Protein AF-A0A6P2AAX1-F1 (afdb_monomer_lite)

Foldseek 3Di:
DDDDDPQVKDFADPVLLVVLVVVLVVLPDPWDWDADPVRDIDTDDPVRSVVVNVVSVCNNVRHIDTDDDPPPPCPLCNVCVVVVHDSVVSVVVVVVVVVD

Secondary structure (DSSP, 8-state):
---------B---HHHHHHHHHHHTT---S--EEE-TTS-EEEPPHHHHHHHHHHHHHHHTT--B----TT----HHHHHHHTTS-HHHHHHHHHHHTT-

pLDDT: mean 80.63, std 15.03, range [31.41, 95.31]

Sequence (100 aa):
MSSLSHHNLIIPTAQEAEEARTLLSNLHGEQIHIQTESGVTFSLSATAITGLKNLLLQINQGNAISITLISAELTTDKAAELLNVSRPYLITLLEQGLKS

Structure (mmCIF, N/CA/C/O backbone):
data_AF-A0A6P2AAX1-F1
#
_entry.id   AF-A0A6P2AAX1-F1
#
loop_
_atom_site.group_PDB
_atom_site.id
_atom_site.type_symbol
_atom_site.label_atom_id
_atom_site.label_alt_id
_atom_site.label_comp_id
_atom_site.label_asym_id
_atom_site.label_entity_id
_atom_site.label_seq_id
_atom_site.pdbx_PDB_ins_code
_atom_site.Cartn_x
_atom_site.Cartn_y
_atom_site.Cartn_z
_atom_site.occupancy
_atom_site.B_iso_or_equiv
_atom_site.auth_seq_id
_atom_site.auth_comp_id
_atom_site.auth_asym_id
_atom_site.auth_atom_id
_atom_site.pdbx_PDB_model_num
ATOM 1 N N . MET A 1 1 ? 22.491 -20.151 -3.820 1.00 36.50 1 MET A N 1
ATOM 2 C CA . MET A 1 1 ? 22.599 -18.886 -3.059 1.00 36.50 1 MET A CA 1
ATOM 3 C C . MET A 1 1 ? 22.175 -17.792 -4.027 1.00 36.50 1 MET A C 1
ATOM 5 O O . MET A 1 1 ? 22.747 -17.758 -5.098 1.00 36.50 1 MET A O 1
ATOM 9 N N . SER A 1 2 ? 21.137 -16.990 -3.842 1.00 31.41 2 SER A N 1
ATOM 10 C CA . SER A 1 2 ? 20.308 -16.708 -2.678 1.00 31.41 2 SER A CA 1
ATOM 11 C C . SER A 1 2 ? 18.893 -16.391 -3.168 1.00 31.41 2 SER A C 1
ATOM 13 O O . SER A 1 2 ? 18.716 -15.747 -4.196 1.00 31.41 2 SER A O 1
ATOM 15 N N . SER A 1 3 ? 17.910 -16.886 -2.421 1.00 44.12 3 SER A N 1
ATOM 16 C CA . SER A 1 3 ? 16.516 -16.435 -2.437 1.00 44.12 3 SER A CA 1
ATOM 17 C C . SER A 1 3 ? 16.455 -14.915 -2.267 1.00 44.12 3 SER A C 1
ATOM 19 O O . SER A 1 3 ? 17.251 -14.414 -1.478 1.00 44.12 3 SER A O 1
ATOM 21 N N . LEU A 1 4 ? 15.561 -14.216 -2.985 1.00 41.28 4 LEU A N 1
ATOM 22 C CA . LEU A 1 4 ? 14.856 -12.989 -2.553 1.00 41.28 4 LEU A CA 1
ATOM 23 C C . LEU A 1 4 ? 14.069 -12.364 -3.723 1.00 41.28 4 LEU A C 1
ATOM 25 O O . LEU A 1 4 ? 14.538 -11.451 -4.397 1.00 41.28 4 LEU A O 1
ATOM 29 N N . SER A 1 5 ? 12.841 -12.833 -3.949 1.00 42.88 5 SER A N 1
ATOM 30 C CA . SER A 1 5 ? 11.767 -12.066 -4.607 1.00 42.88 5 SER A CA 1
ATOM 31 C C . SER A 1 5 ? 10.409 -12.616 -4.165 1.00 42.88 5 SER A C 1
ATOM 33 O O . SER A 1 5 ? 9.579 -13.019 -4.975 1.00 42.88 5 SER A O 1
ATOM 35 N N . HIS A 1 6 ? 10.179 -12.664 -2.850 1.00 47.75 6 HIS A N 1
ATOM 36 C CA . HIS A 1 6 ? 8.820 -12.826 -2.340 1.00 47.75 6 HIS A CA 1
ATOM 37 C C . HIS A 1 6 ? 8.077 -11.523 -2.638 1.00 47.75 6 HIS A C 1
ATOM 39 O O . HIS A 1 6 ? 8.195 -10.547 -1.899 1.00 47.75 6 HIS A O 1
ATOM 45 N N . HIS A 1 7 ? 7.366 -11.482 -3.763 1.00 55.25 7 HIS A N 1
ATOM 46 C CA . HIS A 1 7 ? 6.352 -10.465 -3.995 1.00 55.25 7 HIS A CA 1
ATOM 47 C C . HIS A 1 7 ? 5.354 -10.594 -2.847 1.00 55.25 7 HIS A C 1
ATOM 49 O O . HIS A 1 7 ? 4.691 -11.622 -2.720 1.00 55.25 7 HIS A O 1
ATOM 55 N N . ASN A 1 8 ? 5.311 -9.598 -1.962 1.00 65.94 8 ASN A N 1
ATOM 56 C CA . ASN A 1 8 ? 4.431 -9.622 -0.802 1.00 65.94 8 ASN A CA 1
ATOM 57 C C . ASN A 1 8 ? 3.011 -9.294 -1.283 1.00 65.94 8 ASN A C 1
ATOM 59 O O . ASN A 1 8 ? 2.574 -8.144 -1.242 1.00 65.94 8 ASN A O 1
ATOM 63 N N . LEU A 1 9 ? 2.361 -10.293 -1.881 1.00 80.06 9 LEU A N 1
ATOM 64 C CA . LEU A 1 9 ? 0.979 -10.231 -2.325 1.00 80.06 9 LEU A CA 1
ATOM 65 C C . LEU A 1 9 ? 0.085 -10.358 -1.094 1.00 80.06 9 LEU A C 1
ATOM 67 O O . LEU A 1 9 ? 0.106 -11.375 -0.405 1.00 80.06 9 LEU A O 1
ATOM 71 N N . ILE A 1 10 ? -0.698 -9.321 -0.831 1.00 87.25 10 ILE A N 1
ATOM 72 C CA . ILE A 1 10 ? -1.684 -9.289 0.242 1.00 87.25 10 ILE A CA 1
ATOM 73 C C . ILE A 1 10 ? -3.045 -9.545 -0.399 1.00 87.25 10 ILE A C 1
ATOM 75 O O . ILE A 1 10 ? -3.437 -8.833 -1.324 1.00 87.25 10 ILE A O 1
ATOM 79 N N . ILE A 1 11 ? -3.751 -10.568 0.078 1.00 91.25 11 ILE A N 1
ATOM 80 C CA . ILE A 1 11 ? -5.109 -10.898 -0.361 1.00 91.25 11 ILE A CA 1
ATOM 81 C C . ILE A 1 11 ? -6.049 -10.536 0.789 1.00 91.25 11 ILE A C 1
ATOM 83 O O . ILE A 1 11 ? -6.040 -11.243 1.796 1.00 91.25 11 ILE A O 1
ATOM 87 N N . PRO A 1 12 ? -6.833 -9.453 0.662 1.00 91.00 12 PRO A N 1
ATOM 88 C CA . PRO A 1 12 ? -7.779 -9.061 1.693 1.00 91.00 12 PRO A CA 1
ATOM 89 C C . PRO A 1 12 ? -8.854 -10.118 1.928 1.00 91.00 12 PRO A C 1
ATOM 91 O O . PRO A 1 12 ? -9.450 -10.659 0.994 1.00 91.00 12 PRO A O 1
ATOM 94 N N . THR A 1 13 ? -9.148 -10.364 3.193 1.00 94.88 13 THR A N 1
ATOM 95 C CA . THR A 1 13 ? -10.331 -11.089 3.644 1.00 94.88 13 THR A CA 1
ATOM 96 C C . THR A 1 13 ? -11.566 -10.182 3.625 1.00 94.88 13 THR A C 1
ATOM 98 O O . THR A 1 13 ? -11.473 -8.953 3.610 1.00 94.88 13 THR A O 1
ATOM 101 N N . ALA A 1 14 ? -12.760 -10.780 3.680 1.00 93.62 14 ALA A N 1
ATOM 102 C CA . ALA A 1 14 ? -14.010 -10.021 3.769 1.00 93.62 14 ALA A CA 1
ATOM 103 C C . ALA A 1 14 ? -14.089 -9.148 5.039 1.00 93.62 14 ALA A C 1
ATOM 105 O O . ALA A 1 14 ? -14.676 -8.069 5.002 1.00 93.62 14 ALA A O 1
ATOM 106 N N . GLN A 1 15 ? -13.480 -9.596 6.144 1.00 94.81 15 GLN A N 1
ATOM 107 C CA . GLN A 1 15 ? -13.404 -8.817 7.379 1.00 94.81 15 GLN A CA 1
ATOM 108 C C . GLN A 1 15 ? -12.522 -7.574 7.197 1.00 94.81 15 GLN A C 1
ATOM 110 O O . GLN A 1 15 ? -12.938 -6.473 7.540 1.00 94.81 15 GLN A O 1
ATOM 115 N N . GLU A 1 16 ? -11.341 -7.723 6.596 1.00 93.44 16 GLU A N 1
ATOM 116 C CA . GLU A 1 16 ? -10.440 -6.592 6.336 1.00 93.44 16 GLU A CA 1
ATOM 117 C C . GLU A 1 16 ? -11.057 -5.575 5.361 1.00 93.44 16 GLU A C 1
ATOM 119 O O . GLU A 1 16 ? -10.864 -4.370 5.523 1.00 93.44 16 GLU A O 1
ATOM 124 N N . ALA A 1 17 ? -11.843 -6.029 4.378 1.00 93.69 17 ALA A N 1
ATOM 125 C CA . ALA A 1 17 ? -12.588 -5.143 3.479 1.00 93.69 17 ALA A CA 1
ATOM 126 C C . ALA A 1 17 ? -13.625 -4.285 4.229 1.00 93.69 17 ALA A C 1
ATOM 128 O O . ALA A 1 17 ? -13.744 -3.081 3.989 1.00 93.69 17 ALA A O 1
ATOM 129 N N . GLU A 1 18 ? -14.342 -4.888 5.178 1.00 93.62 18 GLU A N 1
ATOM 130 C CA . GLU A 1 18 ? -15.316 -4.209 6.037 1.00 93.62 18 GLU A CA 1
ATOM 131 C C . GLU A 1 18 ? -14.646 -3.178 6.965 1.00 93.62 18 GLU A C 1
ATOM 133 O O . GLU A 1 18 ? -15.087 -2.027 7.066 1.00 93.62 18 GLU A O 1
ATOM 138 N N . GLU A 1 19 ? -13.534 -3.561 7.592 1.00 93.75 19 GLU A N 1
ATOM 139 C CA . GLU A 1 19 ? -12.723 -2.668 8.422 1.00 93.75 19 GLU A CA 1
ATOM 140 C C . GLU A 1 19 ? -12.200 -1.480 7.601 1.00 93.75 19 GLU A C 1
ATOM 142 O O . GLU A 1 19 ? -12.341 -0.323 8.011 1.00 93.75 19 GLU A O 1
ATOM 147 N N . ALA A 1 20 ? -11.687 -1.735 6.394 1.00 92.75 20 ALA A N 1
ATOM 148 C CA . ALA A 1 20 ? -11.220 -0.693 5.488 1.00 92.75 20 ALA A CA 1
ATOM 149 C C . ALA A 1 20 ? -12.333 0.291 5.100 1.00 92.75 20 ALA A C 1
ATOM 151 O O . ALA A 1 20 ? -12.077 1.496 5.040 1.00 92.75 20 ALA A O 1
ATOM 152 N N . ARG A 1 21 ? -13.574 -0.177 4.897 1.00 91.81 21 ARG A N 1
ATOM 153 C CA . ARG A 1 21 ? -14.720 0.712 4.647 1.00 91.81 21 ARG A CA 1
ATOM 154 C C . ARG A 1 21 ? -14.948 1.678 5.805 1.00 91.81 21 ARG A C 1
ATOM 156 O O . ARG A 1 21 ? -15.104 2.878 5.579 1.00 91.81 21 ARG A O 1
ATOM 163 N N . THR A 1 22 ? -14.940 1.153 7.027 1.00 91.62 22 THR A N 1
ATOM 164 C CA . THR A 1 22 ? -15.154 1.938 8.250 1.00 91.62 22 THR A CA 1
ATOM 165 C C . THR A 1 22 ? -14.038 2.962 8.455 1.00 91.62 22 THR A C 1
ATOM 167 O O . THR A 1 22 ? -14.290 4.104 8.838 1.00 91.62 22 THR A O 1
ATOM 170 N N . LEU A 1 23 ? -12.792 2.588 8.160 1.00 90.25 23 LEU A N 1
ATOM 171 C CA . LEU A 1 23 ? -11.666 3.516 8.205 1.00 90.25 23 LEU A CA 1
ATOM 172 C C . LEU A 1 23 ? -11.819 4.618 7.150 1.00 90.25 23 LEU A C 1
ATOM 174 O O . LEU A 1 23 ? -11.723 5.795 7.487 1.00 90.25 23 LEU A O 1
ATOM 178 N N . LEU A 1 24 ? -12.130 4.276 5.896 1.00 89.19 24 LEU A N 1
ATOM 179 C CA . LEU A 1 24 ? -12.288 5.250 4.808 1.00 89.19 24 LEU A CA 1
ATOM 180 C C . LEU A 1 24 ? -13.342 6.323 5.110 1.00 89.19 24 LEU A C 1
ATOM 182 O O . LEU A 1 24 ? -13.090 7.495 4.832 1.00 89.19 24 LEU A O 1
ATOM 186 N N . SER A 1 25 ? -14.475 5.955 5.717 1.00 87.88 25 SER A N 1
ATOM 187 C CA . SER A 1 25 ? -15.523 6.910 6.112 1.00 87.88 25 SER A CA 1
ATOM 188 C C . SER A 1 25 ? -15.142 7.816 7.283 1.00 87.88 25 SER A C 1
ATOM 190 O O . SER A 1 25 ? -15.848 8.774 7.563 1.00 87.88 25 SER A O 1
ATOM 192 N N . ASN A 1 26 ? -14.052 7.522 7.992 1.00 85.38 26 ASN A N 1
ATOM 193 C CA . ASN A 1 26 ? -13.558 8.332 9.107 1.00 85.38 26 ASN A CA 1
ATOM 194 C C . ASN A 1 26 ? -12.299 9.136 8.732 1.00 85.38 26 ASN A C 1
ATOM 196 O O . ASN A 1 26 ? -11.902 10.054 9.449 1.00 85.38 26 ASN A O 1
ATOM 200 N N . LEU A 1 27 ? -11.685 8.851 7.578 1.00 79.56 27 LEU A N 1
ATOM 201 C CA . LEU A 1 27 ? -10.465 9.495 7.079 1.00 79.56 27 LEU A CA 1
ATOM 202 C C . LEU A 1 27 ? -10.727 10.846 6.376 1.00 79.56 27 LEU A C 1
ATOM 204 O O . LEU A 1 27 ? -10.209 11.122 5.285 1.00 79.56 27 LEU A O 1
ATOM 208 N N . HIS A 1 28 ? -11.508 11.715 7.022 1.00 67.19 28 HIS A N 1
ATOM 209 C CA . HIS A 1 28 ? -11.872 13.049 6.523 1.00 67.19 28 HIS A CA 1
ATOM 210 C C . HIS A 1 28 ? -10.966 14.191 7.024 1.00 67.19 28 HIS A C 1
ATOM 212 O O . HIS A 1 28 ? -11.179 15.340 6.648 1.00 67.19 28 HIS A O 1
ATOM 218 N N . GLY A 1 29 ? -9.947 13.898 7.838 1.00 63.31 29 GLY A N 1
ATOM 219 C CA . GLY A 1 29 ? -9.038 14.902 8.406 1.00 63.31 29 GLY A CA 1
ATOM 220 C C . GLY A 1 29 ? -7.806 15.219 7.548 1.00 63.31 29 GLY A C 1
ATOM 221 O O . GLY A 1 29 ? -7.279 14.351 6.851 1.00 63.31 29 GLY A O 1
ATOM 222 N N . GLU A 1 30 ? -7.319 16.461 7.650 1.00 68.06 30 GLU A N 1
ATOM 223 C CA . GLU A 1 30 ? -6.034 16.919 7.085 1.00 68.06 30 GLU A CA 1
ATOM 224 C C . GLU A 1 30 ? -4.812 16.354 7.830 1.00 68.06 30 GLU A C 1
ATOM 226 O O . GLU A 1 30 ? -3.729 16.266 7.253 1.00 68.06 30 GLU A O 1
ATOM 231 N N . GLN A 1 31 ? -4.973 15.941 9.094 1.00 76.12 31 GLN A N 1
ATOM 232 C CA . GLN A 1 31 ? -3.896 15.397 9.923 1.00 76.12 31 GLN A CA 1
ATOM 233 C C . GLN A 1 31 ? -4.267 14.014 10.459 1.00 76.12 31 GLN A C 1
ATOM 235 O O . GLN A 1 31 ? -5.231 13.860 11.207 1.00 76.12 31 GLN A O 1
ATOM 240 N N . ILE A 1 32 ? -3.484 13.006 10.067 1.00 85.25 32 ILE A N 1
ATOM 241 C CA . ILE A 1 32 ? -3.556 11.649 10.615 1.00 85.25 32 ILE A CA 1
ATOM 242 C C . ILE A 1 32 ? -2.363 11.448 11.541 1.00 85.25 32 ILE A C 1
ATOM 244 O O . ILE A 1 32 ? -1.214 11.657 11.138 1.00 85.25 32 ILE A O 1
ATOM 248 N N . HIS A 1 33 ? -2.649 10.999 12.758 1.00 86.56 33 HIS A N 1
ATOM 249 C CA . HIS A 1 33 ? -1.647 10.587 13.728 1.00 86.56 33 HIS A CA 1
ATOM 250 C C . HIS A 1 33 ? -1.649 9.067 13.866 1.00 86.56 33 HIS A C 1
ATOM 252 O O . HIS A 1 33 ? -2.710 8.451 13.954 1.00 86.56 33 HIS A O 1
ATOM 258 N N . ILE A 1 34 ? -0.460 8.472 13.899 1.00 86.25 34 ILE A N 1
ATOM 259 C CA . ILE A 1 34 ? -0.276 7.072 14.276 1.00 86.25 34 ILE A CA 1
ATOM 260 C C . ILE A 1 34 ? 0.264 7.052 15.696 1.00 86.25 34 ILE A C 1
ATOM 262 O O . ILE A 1 34 ? 1.271 7.700 15.979 1.00 86.25 34 ILE A O 1
ATOM 266 N N . GLN A 1 35 ? -0.400 6.292 16.561 1.00 91.25 35 GLN A N 1
ATOM 267 C CA . GLN A 1 35 ? 0.072 5.989 17.902 1.00 91.25 35 GLN A CA 1
ATOM 268 C C . GLN A 1 35 ? 0.589 4.550 17.926 1.00 91.25 35 GLN A C 1
ATOM 270 O O . GLN A 1 35 ? -0.117 3.622 17.537 1.00 91.25 35 GLN A O 1
ATOM 275 N N . THR A 1 36 ? 1.831 4.364 18.363 1.00 89.50 36 THR A N 1
ATOM 276 C CA . THR A 1 36 ? 2.394 3.029 18.582 1.00 89.50 36 THR A CA 1
ATOM 277 C C . THR A 1 36 ? 1.916 2.456 19.913 1.00 89.50 36 THR A C 1
ATOM 279 O O . THR A 1 36 ? 1.510 3.197 20.810 1.00 89.50 36 THR A O 1
ATOM 282 N N . GLU A 1 37 ? 2.038 1.140 20.094 1.00 90.50 37 GLU A N 1
ATOM 283 C CA . GLU A 1 37 ? 1.758 0.486 21.384 1.00 90.50 37 GLU A CA 1
ATOM 284 C C . GLU A 1 37 ? 2.611 1.055 22.530 1.00 90.50 37 GLU A C 1
ATOM 286 O O . GLU A 1 37 ? 2.196 1.069 23.684 1.00 90.50 37 GLU A O 1
ATOM 291 N N . SER A 1 38 ? 3.787 1.599 22.208 1.00 89.31 38 SER A N 1
ATOM 292 C CA . SER A 1 38 ? 4.681 2.269 23.157 1.00 89.31 38 SER A CA 1
ATOM 293 C C . SER A 1 38 ? 4.230 3.690 23.534 1.00 89.31 38 SER A C 1
ATOM 295 O O . SER A 1 38 ? 4.922 4.361 24.296 1.00 89.31 38 SER A O 1
ATOM 297 N N . GLY A 1 39 ? 3.116 4.183 22.981 1.00 90.88 39 GLY A N 1
ATOM 298 C CA . GLY A 1 39 ? 2.578 5.525 23.224 1.00 90.88 39 GLY A CA 1
ATOM 299 C C . GLY A 1 39 ? 3.217 6.640 22.389 1.00 90.88 39 GLY A C 1
ATOM 300 O O . GLY A 1 39 ? 2.853 7.805 22.543 1.00 90.88 39 GLY A O 1
ATOM 301 N N . VAL A 1 40 ? 4.149 6.318 21.487 1.00 92.06 40 VAL A N 1
ATOM 302 C CA . VAL A 1 40 ? 4.772 7.315 20.606 1.00 92.06 40 VAL A CA 1
ATOM 303 C C . VAL A 1 40 ? 3.782 7.701 19.517 1.00 92.06 40 VAL A C 1
ATOM 305 O O . VAL A 1 40 ? 3.247 6.834 18.831 1.00 92.06 40 VAL A O 1
ATOM 308 N N . THR A 1 41 ? 3.565 9.004 19.347 1.00 89.94 41 THR A N 1
ATOM 309 C CA . THR A 1 41 ? 2.662 9.545 18.329 1.00 89.94 41 THR A CA 1
ATOM 310 C C . THR A 1 41 ? 3.449 10.314 17.277 1.00 89.94 41 THR A C 1
ATOM 312 O O . THR A 1 41 ? 4.262 11.172 17.618 1.00 89.94 41 THR A O 1
ATOM 315 N N . PHE A 1 42 ? 3.197 10.038 16.000 1.00 89.44 42 PHE A N 1
ATOM 316 C CA . PHE A 1 42 ? 3.780 10.780 14.880 1.00 89.44 42 PHE A CA 1
ATOM 317 C C . PHE A 1 42 ? 2.725 11.107 13.823 1.00 89.44 42 PHE A C 1
ATOM 319 O O . PHE A 1 42 ? 1.722 10.405 13.684 1.00 89.44 42 PHE A O 1
ATOM 326 N N . SER A 1 43 ? 2.929 12.207 13.098 1.00 88.38 43 SER A N 1
ATOM 327 C CA . SER A 1 43 ? 2.050 12.628 12.007 1.00 88.38 43 SER A CA 1
ATOM 328 C C . SER A 1 43 ? 2.457 11.980 10.687 1.00 88.38 43 SER A C 1
ATOM 330 O O . SER A 1 43 ? 3.640 11.811 10.384 1.00 88.38 43 SER A O 1
ATOM 332 N N . LEU A 1 44 ? 1.460 11.633 9.878 1.00 87.62 44 LEU A N 1
ATOM 333 C CA . LEU A 1 44 ? 1.686 11.219 8.499 1.00 87.62 44 LEU A CA 1
ATOM 334 C C . LEU A 1 44 ? 1.837 12.436 7.584 1.00 87.62 44 LEU A C 1
ATOM 336 O O . LEU A 1 44 ? 1.134 13.435 7.730 1.00 87.62 44 LEU A O 1
ATOM 340 N N . SER A 1 45 ? 2.727 12.333 6.594 1.00 87.12 45 SER A N 1
ATOM 341 C CA . SER A 1 45 ? 2.806 13.311 5.506 1.00 87.12 45 SER A CA 1
ATOM 342 C C . SER A 1 45 ? 1.591 13.196 4.580 1.00 87.12 45 SER A C 1
ATOM 344 O O . SER A 1 45 ? 1.014 12.118 4.432 1.00 87.12 45 SER A O 1
ATOM 346 N N . ALA A 1 46 ? 1.236 14.277 3.879 1.00 86.12 46 ALA A N 1
ATOM 347 C CA . ALA A 1 46 ? 0.122 14.277 2.922 1.00 86.12 46 ALA A CA 1
ATOM 348 C C . ALA A 1 46 ? 0.242 13.167 1.853 1.00 86.12 46 ALA A C 1
ATOM 350 O O . ALA A 1 46 ? -0.751 12.535 1.479 1.00 86.12 46 ALA A O 1
ATOM 351 N N . THR A 1 47 ? 1.470 12.870 1.411 1.00 85.12 47 THR A N 1
ATOM 352 C CA . THR A 1 47 ? 1.755 11.778 0.469 1.00 85.12 47 THR A CA 1
ATOM 353 C C . THR A 1 47 ? 1.451 10.410 1.078 1.00 85.12 47 THR A C 1
ATOM 355 O O . THR A 1 47 ? 0.804 9.587 0.433 1.00 85.12 47 THR A O 1
ATOM 358 N N . ALA A 1 48 ? 1.860 10.167 2.328 1.00 86.88 48 ALA A N 1
ATOM 359 C CA . ALA A 1 48 ? 1.571 8.915 3.025 1.00 86.88 48 ALA A CA 1
ATOM 360 C C . ALA A 1 48 ? 0.064 8.733 3.267 1.00 86.88 48 ALA A C 1
ATOM 362 O O . ALA A 1 48 ? -0.456 7.638 3.074 1.00 86.88 48 ALA A O 1
ATOM 363 N N . ILE A 1 49 ? 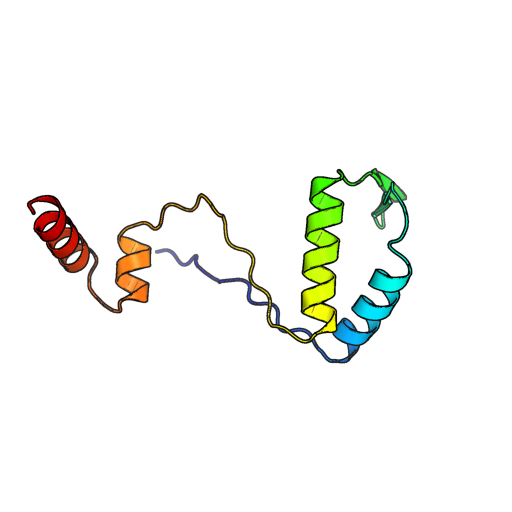-0.650 9.813 3.606 1.00 88.31 49 ILE A N 1
ATOM 364 C CA . ILE A 1 49 ? -2.113 9.807 3.760 1.00 88.31 49 ILE A CA 1
ATOM 365 C C . ILE A 1 49 ? -2.792 9.418 2.443 1.00 88.31 49 ILE A C 1
ATOM 367 O O . ILE A 1 49 ? -3.673 8.560 2.427 1.00 88.31 49 ILE A O 1
ATOM 371 N N . THR A 1 50 ? -2.368 1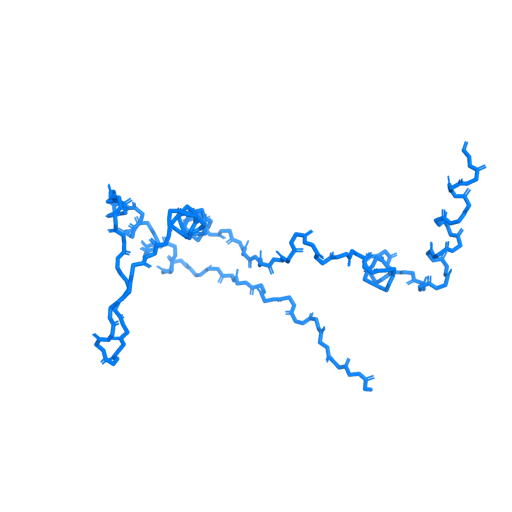0.016 1.329 1.00 88.25 50 THR A N 1
ATOM 372 C CA . THR A 1 50 ? -2.901 9.695 -0.004 1.00 88.25 50 THR A CA 1
ATOM 373 C C . THR A 1 50 ? -2.645 8.234 -0.372 1.00 88.25 50 THR A C 1
ATOM 375 O O . THR A 1 50 ? -3.558 7.536 -0.810 1.00 88.25 50 THR A O 1
ATOM 378 N N . GLY A 1 51 ? -1.421 7.746 -0.145 1.00 89.31 51 GLY A N 1
ATOM 379 C CA . GLY A 1 51 ? -1.061 6.349 -0.386 1.00 89.31 51 GLY A CA 1
ATOM 380 C C . GLY A 1 51 ? -1.898 5.376 0.446 1.00 89.31 51 GLY A C 1
ATOM 381 O O . GLY A 1 51 ? -2.440 4.415 -0.094 1.00 89.31 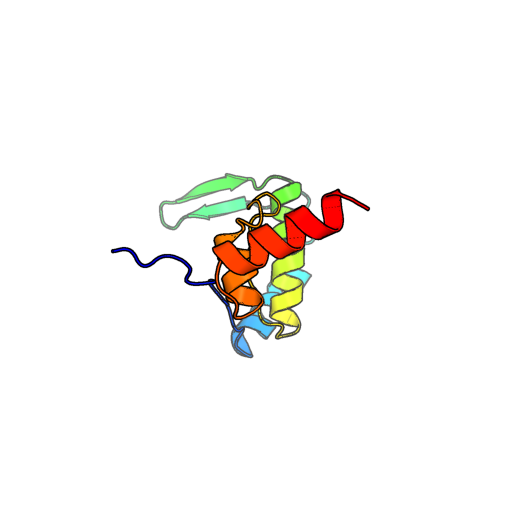51 GLY A O 1
ATOM 382 N N . LEU A 1 52 ? -2.073 5.666 1.738 1.00 89.69 52 LEU A N 1
ATOM 383 C CA . LEU A 1 52 ? -2.893 4.862 2.639 1.00 89.69 52 LEU A CA 1
ATOM 384 C C . LEU A 1 52 ? -4.366 4.841 2.213 1.00 89.69 52 LEU A C 1
ATOM 386 O O . LEU A 1 52 ? -4.971 3.774 2.196 1.00 89.69 52 LEU A O 1
ATOM 390 N N . LYS A 1 53 ? -4.939 5.986 1.814 1.00 91.25 53 LYS A N 1
ATOM 391 C CA . LYS A 1 53 ? -6.316 6.055 1.290 1.00 91.25 53 LYS A CA 1
ATOM 392 C C . LYS A 1 53 ? -6.496 5.169 0.061 1.00 91.25 53 LYS A C 1
ATOM 394 O O . LYS A 1 53 ? -7.459 4.409 -0.007 1.00 91.25 53 LYS A O 1
ATOM 399 N N . ASN A 1 54 ? -5.557 5.230 -0.880 1.00 91.44 54 ASN A N 1
ATOM 400 C CA . ASN A 1 54 ? -5.593 4.394 -2.078 1.00 91.44 54 ASN A CA 1
ATOM 401 C C . ASN A 1 54 ? -5.493 2.906 -1.727 1.00 91.44 54 ASN A C 1
ATOM 403 O O . ASN A 1 54 ? -6.248 2.104 -2.267 1.00 91.44 54 ASN A O 1
ATOM 407 N N . LEU A 1 55 ? -4.605 2.548 -0.797 1.00 92.62 55 LEU A N 1
ATOM 408 C CA . LEU A 1 55 ? -4.445 1.177 -0.321 1.00 92.62 55 LEU A CA 1
ATOM 409 C C . LEU A 1 55 ? -5.732 0.661 0.336 1.00 92.62 55 LEU A C 1
ATOM 411 O O . LEU A 1 55 ? -6.238 -0.385 -0.059 1.00 92.62 55 LEU A O 1
ATOM 415 N N . LEU A 1 56 ? -6.310 1.415 1.273 1.00 93.19 56 LEU A N 1
ATOM 416 C CA . LEU A 1 56 ? -7.563 1.047 1.940 1.00 93.19 56 LEU A CA 1
ATOM 417 C C . LEU A 1 56 ? -8.733 0.933 0.954 1.00 93.19 56 LEU A C 1
ATOM 419 O O . LEU A 1 56 ? -9.588 0.069 1.125 1.00 93.19 56 LEU A O 1
ATOM 423 N N . LEU A 1 57 ? -8.764 1.752 -0.103 1.00 94.75 57 LEU A N 1
ATOM 424 C CA . LEU A 1 57 ? -9.766 1.631 -1.163 1.00 94.75 57 LEU A CA 1
ATOM 425 C C . LEU A 1 57 ? -9.652 0.295 -1.907 1.00 94.75 57 LEU A C 1
ATOM 427 O O . LEU A 1 57 ? -10.679 -0.325 -2.177 1.00 94.75 57 LEU A O 1
ATOM 431 N N . GLN A 1 58 ? -8.431 -0.166 -2.198 1.00 95.19 58 GLN A N 1
ATOM 432 C CA . GLN A 1 58 ? -8.216 -1.484 -2.804 1.00 95.19 58 GLN A CA 1
ATOM 433 C C . GLN A 1 58 ? -8.649 -2.616 -1.859 1.00 95.19 58 GLN A C 1
ATOM 435 O O . GLN A 1 58 ? -9.334 -3.536 -2.301 1.00 95.19 58 GLN A O 1
ATOM 440 N N . ILE A 1 59 ? -8.333 -2.512 -0.560 1.00 95.31 59 ILE A N 1
ATOM 441 C CA . ILE A 1 59 ? -8.758 -3.490 0.460 1.00 95.31 59 ILE A CA 1
ATOM 442 C C . ILE A 1 59 ? -10.286 -3.559 0.550 1.00 95.31 59 ILE A C 1
ATOM 444 O O . ILE A 1 59 ? -10.850 -4.645 0.479 1.00 95.31 59 ILE A O 1
ATOM 448 N N . ASN A 1 60 ? -10.965 -2.411 0.642 1.00 94.75 60 ASN A N 1
ATOM 449 C CA . ASN A 1 60 ? -12.430 -2.319 0.697 1.00 94.75 60 ASN A CA 1
ATOM 450 C C . ASN A 1 60 ? -13.109 -2.971 -0.524 1.00 94.75 60 ASN A C 1
ATOM 452 O O . ASN A 1 60 ? -14.200 -3.521 -0.417 1.00 94.75 60 ASN A O 1
ATOM 456 N N . GLN A 1 61 ? -12.462 -2.935 -1.690 1.00 94.94 61 GLN A N 1
ATOM 457 C CA . GLN A 1 61 ? -12.963 -3.576 -2.909 1.00 94.94 61 G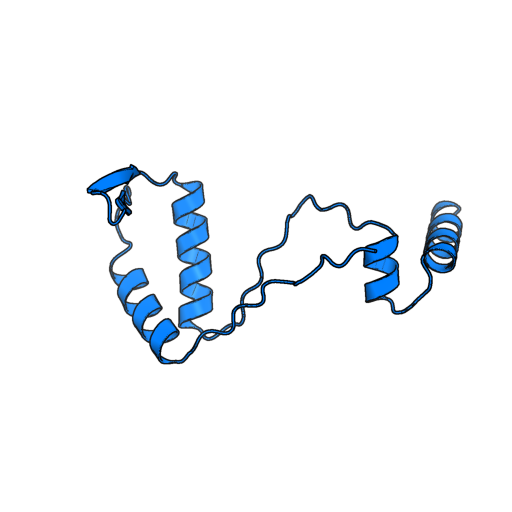LN A CA 1
ATOM 458 C C . GLN A 1 61 ? -12.642 -5.080 -2.988 1.00 94.94 61 GLN A C 1
ATOM 460 O O . GLN A 1 61 ? -13.108 -5.746 -3.908 1.00 94.94 61 GLN A O 1
ATOM 465 N N . GLY A 1 62 ? -11.865 -5.622 -2.043 1.00 93.06 62 GLY A N 1
ATOM 466 C CA . GLY A 1 62 ? -11.391 -7.007 -2.071 1.00 93.06 62 GLY A CA 1
ATOM 467 C C . GLY A 1 62 ? -10.293 -7.255 -3.109 1.00 93.06 62 GLY A C 1
ATOM 468 O O . GLY A 1 62 ? -10.044 -8.401 -3.484 1.00 93.06 62 GLY A O 1
ATOM 469 N N . ASN A 1 63 ? -9.636 -6.200 -3.595 1.00 93.25 63 ASN A N 1
ATOM 470 C CA . ASN A 1 63 ? -8.584 -6.332 -4.595 1.00 93.25 63 ASN A CA 1
ATOM 471 C C . ASN A 1 63 ? -7.295 -6.822 -3.932 1.00 93.25 63 ASN A C 1
ATOM 473 O O . ASN A 1 63 ? -6.894 -6.313 -2.886 1.00 93.25 63 ASN A O 1
ATOM 477 N N . ALA A 1 64 ? -6.608 -7.772 -4.567 1.00 90.62 64 ALA A N 1
ATOM 478 C CA . ALA A 1 64 ? -5.275 -8.176 -4.136 1.00 90.62 64 ALA A CA 1
ATOM 479 C C . ALA A 1 64 ? -4.272 -7.025 -4.337 1.00 90.62 64 ALA A C 1
ATOM 481 O O . ALA A 1 64 ? -4.305 -6.327 -5.353 1.00 90.62 64 ALA A O 1
ATOM 482 N N . ILE A 1 65 ? -3.370 -6.834 -3.374 1.00 90.12 65 ILE A N 1
ATOM 483 C CA . ILE A 1 65 ? -2.446 -5.696 -3.324 1.00 90.12 65 ILE A CA 1
ATOM 484 C C . ILE A 1 65 ? -1.011 -6.199 -3.357 1.00 90.12 65 ILE A C 1
ATOM 486 O O . ILE A 1 65 ? -0.638 -7.121 -2.635 1.00 90.12 65 ILE A O 1
ATOM 490 N N . SER A 1 66 ? -0.180 -5.545 -4.161 1.00 85.44 66 SER A N 1
ATOM 491 C CA . SER A 1 66 ? 1.268 -5.718 -4.136 1.00 85.44 66 SER A CA 1
ATOM 492 C C . SER A 1 66 ? 1.940 -4.351 -4.214 1.00 85.44 66 SER A C 1
ATOM 494 O O . SER A 1 66 ? 1.515 -3.489 -4.984 1.00 85.44 66 SER A O 1
ATOM 496 N N . ILE A 1 67 ? 2.977 -4.142 -3.403 1.00 82.19 67 ILE A N 1
ATOM 497 C CA . ILE A 1 67 ? 3.794 -2.926 -3.429 1.00 82.19 67 ILE A CA 1
ATOM 498 C C . ILE A 1 67 ? 5.087 -3.245 -4.172 1.00 82.19 67 ILE A C 1
ATOM 500 O O . ILE A 1 67 ? 5.831 -4.146 -3.787 1.00 82.19 67 ILE A O 1
ATOM 504 N N . THR A 1 68 ? 5.361 -2.476 -5.220 1.00 74.25 68 THR A N 1
ATOM 505 C CA . THR A 1 68 ? 6.591 -2.561 -6.010 1.00 74.25 68 THR A CA 1
ATOM 506 C C . THR A 1 68 ? 7.277 -1.198 -6.061 1.00 74.25 68 THR A C 1
ATOM 508 O O . THR A 1 68 ? 6.623 -0.157 -5.982 1.00 74.25 68 THR A O 1
ATOM 511 N N . LEU A 1 69 ? 8.606 -1.186 -6.167 1.00 71.88 69 LEU A N 1
ATOM 512 C CA . LEU A 1 69 ? 9.360 0.052 -6.340 1.00 71.88 69 LEU A CA 1
ATOM 513 C C . LEU A 1 69 ? 9.246 0.523 -7.789 1.00 71.88 69 LEU A C 1
ATOM 515 O O . LEU A 1 69 ? 9.625 -0.200 -8.705 1.00 71.88 69 LEU A O 1
ATOM 519 N N . ILE A 1 70 ? 8.808 1.768 -7.980 1.00 65.00 70 ILE A N 1
ATOM 520 C CA . ILE A 1 70 ? 8.719 2.413 -9.304 1.00 65.00 70 ILE A CA 1
ATOM 521 C C . ILE A 1 70 ? 10.100 2.469 -9.984 1.00 65.00 70 ILE A C 1
ATOM 523 O O . ILE A 1 70 ? 10.193 2.374 -11.203 1.00 65.00 70 ILE A O 1
ATOM 527 N N . SER A 1 71 ? 11.169 2.567 -9.188 1.00 55.72 71 SER A N 1
ATOM 528 C CA . SER A 1 71 ? 12.561 2.645 -9.649 1.00 55.72 71 SER A CA 1
ATOM 529 C C . SER A 1 71 ? 13.344 1.351 -9.453 1.00 55.72 71 SER A C 1
ATOM 531 O O . SER A 1 71 ? 14.571 1.376 -9.536 1.00 55.72 71 SER A O 1
ATOM 533 N N . ALA A 1 72 ? 12.686 0.222 -9.164 1.00 51.06 72 ALA A N 1
ATOM 534 C CA . ALA A 1 72 ? 13.344 -1.049 -9.416 1.00 51.06 72 ALA A CA 1
ATOM 535 C C . ALA A 1 72 ? 13.499 -1.125 -10.932 1.00 51.06 72 ALA A C 1
ATOM 537 O O . ALA A 1 72 ? 12.578 -1.552 -11.623 1.00 51.06 72 ALA A O 1
ATOM 538 N N . GLU A 1 73 ? 14.633 -0.638 -11.443 1.00 55.50 73 GLU A N 1
ATOM 539 C CA . GLU A 1 73 ? 15.078 -0.928 -12.796 1.00 55.50 73 GLU A CA 1
ATOM 540 C C . GLU A 1 73 ? 14.745 -2.392 -13.046 1.00 55.50 73 GLU A C 1
ATOM 542 O O . GLU A 1 73 ? 15.118 -3.271 -12.253 1.00 55.50 73 GLU A O 1
ATOM 547 N N . LEU A 1 74 ? 13.937 -2.642 -14.077 1.00 59.38 74 LEU A N 1
ATOM 548 C CA . LEU A 1 74 ? 13.656 -3.998 -14.488 1.00 59.38 74 LEU A CA 1
ATOM 549 C C . LEU A 1 74 ? 14.993 -4.557 -14.955 1.00 59.38 74 LEU A C 1
ATOM 551 O O . LEU A 1 74 ? 15.422 -4.330 -16.085 1.00 59.38 74 LEU A O 1
ATOM 555 N N . THR A 1 75 ? 15.694 -5.226 -14.045 1.00 70.81 75 THR A N 1
ATOM 556 C CA . THR A 1 75 ? 16.950 -5.866 -14.383 1.00 70.81 75 THR A CA 1
ATOM 557 C C . THR A 1 75 ? 16.641 -6.883 -15.473 1.00 70.81 75 THR A C 1
ATOM 559 O O . THR A 1 75 ? 15.579 -7.514 -15.476 1.00 70.81 75 THR A O 1
ATOM 562 N N . THR A 1 76 ? 17.554 -7.050 -16.425 1.00 72.25 76 THR A N 1
ATOM 563 C CA . THR A 1 76 ? 17.402 -8.052 -17.490 1.00 72.25 76 THR A CA 1
ATOM 564 C C . THR A 1 76 ? 17.145 -9.448 -16.925 1.00 72.25 76 THR A C 1
ATOM 566 O O . THR A 1 76 ? 16.477 -10.251 -17.561 1.00 72.25 76 THR A O 1
ATOM 569 N N . ASP A 1 77 ? 17.594 -9.710 -15.700 1.00 68.88 77 ASP A N 1
ATOM 570 C CA . ASP A 1 77 ? 17.272 -10.914 -14.939 1.00 68.88 77 ASP A CA 1
ATOM 571 C C . ASP A 1 77 ? 15.772 -11.051 -14.639 1.00 68.88 77 ASP A C 1
ATOM 573 O O . ASP A 1 77 ? 15.174 -12.069 -14.979 1.00 68.88 77 ASP A O 1
ATOM 577 N N . LYS A 1 78 ? 15.133 -10.010 -14.089 1.00 70.69 78 LYS A N 1
ATOM 578 C CA . LYS A 1 78 ? 13.690 -10.018 -13.794 1.00 70.69 78 LYS A CA 1
ATOM 579 C C . LYS A 1 78 ? 12.836 -10.048 -15.058 1.00 70.69 78 LYS A C 1
ATOM 581 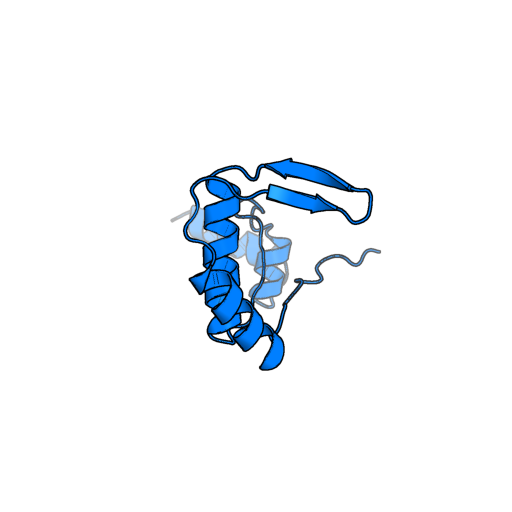O O . LYS A 1 78 ? 11.813 -10.722 -15.100 1.00 70.69 78 LYS A O 1
ATOM 586 N N . ALA A 1 79 ? 13.248 -9.332 -16.101 1.00 77.19 79 ALA A N 1
ATOM 587 C CA . ALA A 1 79 ? 12.555 -9.367 -17.385 1.00 77.19 79 ALA A CA 1
ATOM 588 C C . ALA A 1 79 ? 12.629 -10.755 -18.041 1.00 77.19 79 ALA A C 1
ATOM 590 O O . ALA A 1 79 ? 11.643 -11.221 -18.607 1.00 77.19 79 ALA A O 1
ATOM 591 N N . ALA A 1 80 ? 13.780 -11.427 -17.951 1.00 80.25 80 ALA A N 1
ATOM 592 C CA . ALA A 1 80 ? 13.962 -12.759 -18.513 1.00 80.25 80 ALA A CA 1
ATOM 593 C C . ALA A 1 80 ? 13.127 -13.804 -17.763 1.00 80.25 80 ALA A C 1
ATOM 595 O O . ALA A 1 80 ? 12.498 -14.646 -18.399 1.00 80.25 80 ALA A O 1
ATOM 596 N N . GLU A 1 81 ? 13.047 -13.689 -16.435 1.00 77.69 81 GLU A N 1
ATOM 597 C CA . GLU A 1 81 ? 12.166 -14.506 -15.598 1.00 77.69 81 GLU A CA 1
ATOM 598 C C . GLU A 1 81 ? 10.685 -14.327 -15.979 1.00 77.69 81 GLU A C 1
ATOM 600 O O . GLU A 1 81 ? 10.000 -15.313 -16.243 1.00 77.69 81 GLU A O 1
ATOM 605 N N . LEU A 1 82 ? 10.205 -13.083 -16.106 1.00 80.25 82 LEU A N 1
ATOM 606 C CA . LEU A 1 82 ? 8.818 -12.782 -16.498 1.00 80.25 82 LEU A CA 1
ATOM 607 C C . LEU A 1 82 ? 8.460 -13.281 -17.905 1.00 80.25 82 LEU A C 1
ATOM 609 O O . LEU A 1 82 ? 7.326 -13.686 -18.150 1.00 80.25 82 LEU A O 1
ATOM 613 N N . LEU A 1 83 ? 9.420 -13.247 -18.832 1.00 79.94 83 LEU A N 1
ATOM 614 C CA . LEU A 1 83 ? 9.259 -13.713 -20.212 1.00 79.94 83 LEU A CA 1
ATOM 615 C C . LEU A 1 83 ? 9.611 -15.200 -20.383 1.00 79.94 83 LEU A C 1
ATOM 617 O O . LEU A 1 83 ? 9.613 -15.703 -21.506 1.00 79.94 83 LEU A O 1
ATOM 621 N N . ASN A 1 84 ? 9.907 -15.893 -19.279 1.00 81.94 84 ASN A N 1
ATOM 622 C CA . ASN A 1 84 ? 10.282 -17.302 -19.226 1.00 81.94 84 ASN A CA 1
ATOM 623 C C . ASN A 1 84 ? 11.403 -17.673 -20.221 1.00 81.94 84 ASN A C 1
ATOM 625 O O . ASN A 1 84 ? 11.375 -18.720 -20.875 1.00 81.94 84 ASN A O 1
ATOM 629 N N . VAL A 1 85 ? 12.392 -16.788 -20.346 1.00 84.31 85 VAL A N 1
ATOM 630 C CA . VAL A 1 85 ? 13.565 -16.934 -21.212 1.00 84.31 85 VAL A CA 1
ATOM 631 C C . VAL A 1 85 ? 14.850 -16.812 -20.395 1.00 84.31 85 VAL A C 1
ATOM 633 O O . VAL A 1 85 ? 14.842 -16.401 -19.239 1.00 84.31 85 VAL A O 1
ATOM 636 N N . SER A 1 86 ? 15.995 -17.158 -20.985 1.00 88.62 86 SER A N 1
ATOM 637 C CA . SER A 1 86 ? 17.280 -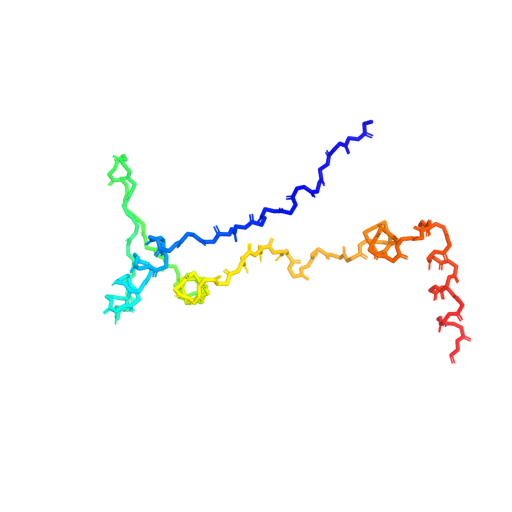16.928 -20.324 1.00 88.62 86 SER A CA 1
ATOM 638 C C . SER A 1 86 ? 17.696 -15.456 -20.431 1.00 88.62 86 SER A C 1
ATOM 640 O O . SER A 1 86 ? 17.469 -14.795 -21.447 1.00 88.62 86 SER A O 1
ATOM 642 N N . ARG A 1 87 ? 18.362 -14.937 -19.394 1.00 86.44 87 ARG A N 1
ATOM 643 C CA . ARG A 1 87 ? 18.905 -13.570 -19.388 1.00 86.44 87 ARG A CA 1
ATOM 644 C C . ARG A 1 87 ? 19.816 -13.273 -20.594 1.00 86.44 87 ARG A C 1
ATOM 646 O O . ARG A 1 87 ? 19.627 -12.219 -21.198 1.00 86.44 87 ARG A O 1
ATOM 653 N N . PRO A 1 88 ? 20.751 -14.161 -21.009 1.00 87.06 88 PRO A N 1
ATOM 654 C CA . PRO A 1 88 ? 21.551 -13.922 -22.212 1.00 87.06 88 PRO A CA 1
ATOM 655 C C . PRO A 1 88 ? 20.694 -13.767 -23.473 1.00 87.06 88 PRO A C 1
ATOM 657 O O . PRO A 1 88 ? 20.950 -12.874 -24.272 1.00 87.06 88 PRO A O 1
ATOM 660 N N . TYR A 1 89 ? 19.647 -14.585 -23.619 1.00 86.25 89 TYR A N 1
ATOM 661 C CA . TYR A 1 89 ? 18.743 -14.518 -24.766 1.00 86.25 89 TYR A CA 1
ATOM 662 C C . TYR A 1 89 ? 17.969 -13.197 -24.809 1.00 86.25 89 TYR A C 1
ATOM 664 O O . TYR A 1 89 ? 17.894 -12.557 -25.856 1.00 86.25 89 TYR A O 1
ATOM 672 N N . LEU A 1 90 ? 17.454 -12.742 -23.664 1.00 84.94 90 LEU A N 1
ATOM 673 C CA . LEU A 1 90 ? 16.768 -11.457 -23.585 1.00 84.94 90 LEU A CA 1
ATOM 674 C C . LEU A 1 90 ? 17.692 -10.279 -23.934 1.00 84.94 90 LEU A C 1
ATOM 676 O O . LEU A 1 90 ? 17.276 -9.373 -24.651 1.00 84.94 90 LEU A O 1
ATOM 680 N N . ILE A 1 91 ? 18.945 -10.296 -23.470 1.00 86.75 91 ILE A N 1
ATOM 681 C CA . ILE A 1 91 ? 19.931 -9.256 -23.807 1.00 86.75 91 ILE A CA 1
ATOM 682 C C . ILE A 1 91 ? 20.146 -9.193 -25.322 1.00 86.75 91 ILE A C 1
ATOM 684 O O . ILE A 1 91 ? 20.102 -8.107 -25.893 1.00 86.75 91 ILE A O 1
ATOM 688 N N . THR A 1 92 ? 20.289 -10.342 -25.988 1.00 85.88 92 THR A N 1
ATOM 689 C CA . THR A 1 92 ? 20.443 -10.394 -27.448 1.00 85.88 92 THR A CA 1
ATOM 690 C C . THR A 1 92 ? 19.239 -9.800 -28.183 1.00 85.88 92 THR A C 1
ATOM 692 O O . THR A 1 92 ? 19.424 -9.063 -29.150 1.00 85.88 92 THR A O 1
ATOM 695 N N . LEU A 1 93 ? 18.010 -10.067 -27.726 1.00 87.12 93 LEU A N 1
ATOM 696 C CA . LEU A 1 93 ? 16.804 -9.477 -28.322 1.00 87.12 93 LEU A CA 1
ATOM 697 C C . LEU A 1 93 ? 16.771 -7.948 -28.174 1.00 87.12 93 LEU A C 1
ATOM 699 O O . LEU A 1 93 ? 16.406 -7.242 -29.113 1.00 87.12 93 LEU A O 1
ATOM 703 N N . LEU A 1 94 ? 17.187 -7.430 -27.016 1.00 85.81 94 LEU A N 1
ATOM 704 C CA . LEU A 1 94 ? 17.265 -5.988 -26.769 1.00 85.81 94 LEU A CA 1
ATOM 705 C C . LEU A 1 94 ? 18.341 -5.318 -27.641 1.00 85.81 94 LEU A C 1
ATOM 707 O O . LEU A 1 94 ? 18.090 -4.265 -28.221 1.00 85.81 94 LEU A O 1
ATOM 711 N N . GLU A 1 95 ? 19.512 -5.943 -27.796 1.00 85.94 95 GLU A N 1
ATOM 712 C CA . GLU A 1 95 ? 20.598 -5.456 -28.663 1.00 85.94 95 GLU A CA 1
ATOM 713 C C . GLU A 1 95 ? 20.221 -5.442 -30.151 1.00 85.94 95 GLU A C 1
ATOM 715 O O . GLU A 1 95 ? 20.692 -4.586 -30.902 1.00 85.94 95 GLU A O 1
ATOM 720 N N . GLN A 1 96 ? 19.382 -6.385 -30.586 1.00 86.00 96 GLN A N 1
ATOM 721 C CA . GLN A 1 96 ? 18.875 -6.444 -31.956 1.00 86.00 96 GLN A CA 1
ATOM 722 C C . GLN A 1 96 ? 17.872 -5.319 -32.241 1.00 86.00 96 GLN A C 1
ATOM 724 O O . GLN A 1 96 ? 17.960 -4.702 -33.298 1.00 86.00 96 GLN A O 1
ATOM 729 N N . GLY A 1 97 ? 16.976 -5.011 -31.296 1.00 74.00 97 GLY A N 1
ATOM 730 C CA . GLY A 1 97 ? 16.005 -3.916 -31.428 1.00 74.00 97 GLY A CA 1
ATOM 731 C C . GLY A 1 97 ? 16.612 -2.513 -31.303 1.00 74.00 97 GLY A C 1
ATOM 732 O O . GLY A 1 97 ? 16.080 -1.564 -31.870 1.00 74.00 97 GLY A O 1
ATOM 733 N N . LEU A 1 98 ? 17.748 -2.364 -30.612 1.00 66.00 98 LEU A N 1
ATOM 734 C CA . LEU A 1 98 ? 18.458 -1.081 -30.497 1.00 66.00 98 LEU A CA 1
ATOM 735 C C . LEU A 1 98 ? 19.194 -0.665 -31.787 1.00 66.00 98 LEU A C 1
ATOM 737 O O . LEU A 1 98 ? 19.667 0.465 -31.886 1.00 66.00 98 LEU A O 1
ATOM 741 N N . LYS A 1 99 ? 19.347 -1.587 -32.747 1.00 56.19 99 LYS A N 1
ATOM 742 C CA . LYS A 1 99 ? 20.036 -1.372 -34.034 1.00 56.19 99 LYS A CA 1
ATOM 743 C C . LYS A 1 99 ? 19.082 -1.062 -35.199 1.00 56.19 99 LYS A C 1
ATOM 745 O O . LYS A 1 99 ? 19.527 -1.058 -36.347 1.00 56.19 99 LYS A O 1
ATOM 750 N N . SER A 1 100 ? 17.808 -0.816 -34.907 1.00 47.66 100 SER A N 1
ATOM 751 C CA . SER A 1 100 ? 16.746 -0.438 -35.855 1.00 47.66 100 SER A CA 1
ATOM 752 C C . SER A 1 100 ? 16.296 0.996 -35.630 1.00 47.66 100 SER A C 1
ATOM 754 O O . SER A 1 100 ? 16.012 1.664 -36.647 1.00 47.66 100 SER A O 1
#

Radius of gyration: 20.17 Å; chains: 1; bounding box: 38×36×59 Å